Protein AF-A2DI05-F1 (afdb_monomer)

Mean predicted aligned error: 12.44 Å

Radius of gyration: 25.83 Å; Cα contacts (8 Å, |Δi|>4): 177; chains: 1; bounding box: 65×26×74 Å

Organism: Trichomonas vaginalis (strain ATCC PRA-98 / G3) (NCBI:txid412133)

Nearest PDB structures (foldseek):
  3vf6-assembly1_A  TM=3.623E-01  e=3.529E+00  Homo sapiens
  6rzz-assembly1_w  TM=3.360E-01  e=3.311E+00  Sacchar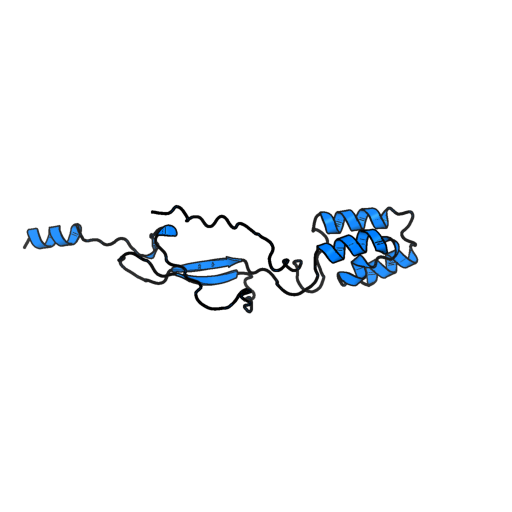omyces cerevisiae
  8dek-assembly1_A  TM=2.453E-01  e=2.260E+00  Akkermansia muciniphila
  6th6-assembly1_Ay  TM=3.629E-01  e=8.600E+00  Thermococcus kodakarensis KOD1

InterPro domains:
  IPR007829 TM2 domain [PF05154] (72-120)
  IPR050932 TM2 domain-containing protein 1-3-like [PTHR21016] (20-136)

Foldseek 3Di:
DVVVVVVVVVPQFAALAPDDPQQWDQPPPDDDPPDDDDDDPVQKDKGWTAGNDDGPDDRTDIDIDGDAAQDDAALVVLLVCLVPVVLQPVSCVRLPNVVVSVVSVVCSVVPCPSSVVSNCCSVVVVRHRPPDRDHHDDRPDPDPDPDPDDDDD

Structure (mmCIF, N/CA/C/O backbone):
data_AF-A2DI05-F1
#
_entry.id   AF-A2DI05-F1
#
loop_
_atom_site.group_PDB
_atom_site.id
_atom_site.type_symbol
_atom_site.label_atom_id
_atom_site.label_alt_id
_atom_site.label_comp_id
_atom_site.lab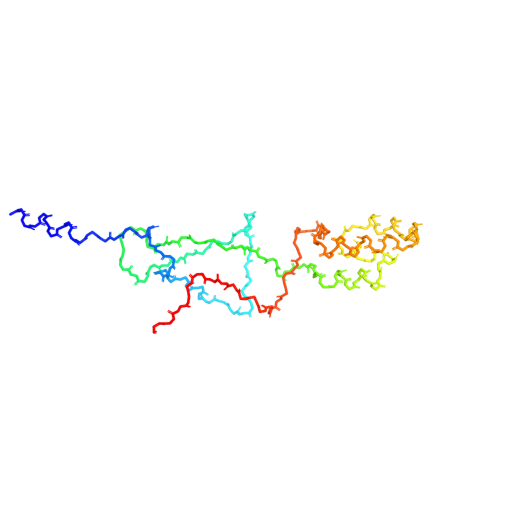el_asym_id
_atom_site.label_entity_id
_atom_site.label_seq_id
_atom_site.pdbx_PDB_ins_code
_atom_site.Cartn_x
_atom_site.Cartn_y
_atom_site.Cartn_z
_atom_site.occupancy
_atom_site.B_iso_or_equiv
_atom_site.auth_seq_id
_atom_site.auth_comp_id
_atom_site.auth_asym_id
_atom_site.auth_atom_id
_atom_site.pdbx_PDB_model_num
ATOM 1 N N . MET A 1 1 ? -45.357 9.167 45.315 1.00 56.62 1 MET A N 1
ATOM 2 C CA . MET A 1 1 ? -45.279 8.809 43.878 1.00 56.62 1 MET A CA 1
ATOM 3 C C . MET A 1 1 ? -44.427 9.767 43.043 1.00 56.62 1 MET A C 1
ATOM 5 O O . MET A 1 1 ? -43.747 9.277 42.164 1.00 56.62 1 MET A O 1
ATOM 9 N N . ILE A 1 2 ? -44.393 11.080 43.320 1.00 55.94 2 ILE A N 1
ATOM 10 C CA . ILE A 1 2 ? -43.662 12.074 42.495 1.00 55.94 2 ILE A CA 1
ATOM 11 C C . ILE A 1 2 ? -42.124 11.990 42.653 1.00 55.94 2 ILE A C 1
ATOM 13 O O . ILE A 1 2 ? -41.389 12.191 41.694 1.00 55.94 2 ILE A O 1
ATOM 17 N N . ILE A 1 3 ? -41.625 11.618 43.839 1.00 56.56 3 ILE A N 1
ATOM 18 C CA . ILE A 1 3 ? -40.177 11.526 44.123 1.00 56.56 3 ILE A CA 1
ATOM 19 C C . ILE A 1 3 ? -39.513 10.346 43.382 1.00 56.56 3 ILE A C 1
ATOM 21 O O . ILE A 1 3 ? -38.394 10.481 42.899 1.00 56.56 3 ILE A O 1
ATOM 25 N N . LEU A 1 4 ? -40.217 9.219 43.200 1.00 54.50 4 LEU A N 1
ATOM 26 C CA . LEU A 1 4 ? -39.708 8.083 42.412 1.00 54.50 4 LEU A CA 1
ATOM 27 C C . LEU A 1 4 ? -39.559 8.418 40.917 1.00 54.50 4 LEU A C 1
ATOM 29 O O . LEU A 1 4 ? -38.680 7.872 40.255 1.00 54.50 4 LEU A O 1
ATOM 33 N N . SER A 1 5 ? -40.389 9.321 40.388 1.00 53.09 5 SER A N 1
ATOM 34 C CA . SER A 1 5 ? -40.325 9.772 38.993 1.00 53.09 5 SER A CA 1
ATOM 35 C C . SER A 1 5 ? -39.097 10.642 38.712 1.00 53.09 5 SER A C 1
ATOM 37 O O . SER A 1 5 ? -38.560 10.596 37.612 1.00 53.09 5 SER A O 1
ATOM 39 N N . LEU A 1 6 ? -38.641 11.417 39.704 1.00 48.50 6 LEU A N 1
ATOM 40 C CA . LEU A 1 6 ? -37.476 12.303 39.582 1.00 48.50 6 LEU A CA 1
ATOM 41 C C . LEU A 1 6 ? -36.147 11.544 39.710 1.00 48.50 6 LEU A C 1
ATOM 43 O O . LEU A 1 6 ? -35.202 11.852 38.991 1.00 48.50 6 LEU A O 1
ATOM 47 N N . ILE A 1 7 ? -36.088 10.500 40.547 1.00 53.09 7 ILE A N 1
ATOM 48 C CA . ILE A 1 7 ? -34.904 9.623 40.653 1.00 53.09 7 ILE A CA 1
ATOM 49 C C . ILE A 1 7 ? -34.665 8.866 39.334 1.00 53.09 7 ILE A C 1
ATOM 51 O O . ILE A 1 7 ? -33.522 8.692 38.919 1.00 53.09 7 ILE A O 1
ATOM 55 N N . LYS A 1 8 ? -35.737 8.490 38.620 1.00 52.72 8 LYS A N 1
ATOM 56 C CA . LYS A 1 8 ? -35.641 7.899 37.274 1.00 52.72 8 LYS A CA 1
ATOM 57 C C . LYS A 1 8 ? -35.056 8.844 36.215 1.00 52.72 8 LYS A C 1
ATOM 59 O O . LYS A 1 8 ? -34.577 8.350 35.205 1.00 52.72 8 LYS A O 1
ATOM 64 N N . LEU A 1 9 ? -35.078 10.165 36.424 1.00 49.66 9 LEU A N 1
ATOM 65 C CA . LEU A 1 9 ? -34.538 11.131 35.458 1.00 49.66 9 LEU A CA 1
ATOM 66 C C . LEU A 1 9 ? -33.014 11.322 35.596 1.00 49.66 9 LEU A C 1
ATOM 68 O O . LEU A 1 9 ? -32.339 11.591 34.606 1.00 49.66 9 LEU A O 1
ATOM 72 N N . ALA A 1 10 ? -32.471 11.164 36.809 1.00 50.53 10 ALA A N 1
ATOM 73 C CA . ALA A 1 10 ? -31.050 11.379 37.105 1.00 50.53 10 ALA A CA 1
ATOM 74 C C . ALA A 1 10 ? -30.146 10.172 36.776 1.00 50.53 10 ALA A C 1
ATOM 76 O O . ALA A 1 10 ? -28.938 10.338 36.654 1.00 50.53 10 ALA A O 1
ATOM 77 N N . ASN A 1 11 ? -30.727 8.982 36.592 1.00 59.09 11 ASN A N 1
ATOM 78 C CA . ASN A 1 11 ? -30.025 7.745 36.221 1.00 59.09 11 ASN A CA 1
ATOM 79 C C . ASN A 1 11 ? -30.187 7.406 34.727 1.00 59.09 11 ASN A C 1
ATOM 81 O O . ASN A 1 11 ? -30.304 6.236 34.375 1.00 59.09 11 ASN A O 1
ATOM 85 N N . SER A 1 12 ? -30.257 8.404 33.842 1.00 68.62 12 SER A N 1
ATOM 86 C CA . SER A 1 12 ? -30.237 8.129 32.401 1.00 68.62 12 SER A CA 1
ATOM 87 C C . SER A 1 12 ? -28.797 7.859 31.975 1.00 68.62 12 SER A C 1
ATOM 89 O O . SER A 1 12 ? -27.988 8.778 31.841 1.00 68.62 12 SER A O 1
ATOM 91 N N . LEU A 1 13 ? -28.450 6.580 31.827 1.00 71.06 13 LEU A N 1
ATOM 92 C CA . LEU A 1 13 ? -27.156 6.204 31.275 1.00 71.06 13 LEU A CA 1
ATOM 93 C C . LEU A 1 13 ? -27.054 6.724 29.830 1.00 71.06 13 LEU A C 1
ATOM 95 O O . LEU A 1 13 ? -28.043 6.706 29.091 1.00 71.06 13 LEU A O 1
ATOM 99 N N . PRO A 1 14 ? -25.875 7.208 29.400 1.00 80.06 14 PRO A N 1
ATOM 100 C CA . PRO A 1 14 ? -25.688 7.634 28.022 1.00 80.06 14 PRO A CA 1
ATOM 101 C C . PRO A 1 14 ? -25.804 6.434 27.063 1.00 80.06 14 PRO A C 1
ATOM 103 O O . PRO A 1 14 ? -25.418 5.315 27.420 1.00 80.06 14 PRO A O 1
ATOM 106 N N . PRO A 1 15 ? -26.302 6.645 25.831 1.00 80.81 15 PRO A N 1
ATOM 107 C CA . PRO A 1 15 ? -26.409 5.572 24.853 1.00 80.81 15 PRO A CA 1
ATOM 108 C C . PRO A 1 15 ? -25.025 5.112 24.367 1.00 80.81 15 PRO A C 1
ATOM 110 O O . PRO A 1 15 ? -24.210 5.948 23.963 1.00 80.81 15 PRO A O 1
ATOM 113 N N . CYS A 1 16 ? -24.784 3.793 24.308 1.00 78.81 16 CYS A N 1
ATOM 114 C CA . CYS A 1 16 ? -23.495 3.202 23.885 1.00 78.81 16 CYS A CA 1
ATOM 115 C C . CYS A 1 16 ? -23.000 3.715 22.516 1.00 78.81 16 CYS A C 1
ATOM 117 O O . CYS A 1 16 ? -21.801 3.849 22.287 1.00 78.81 16 CYS A O 1
ATOM 119 N N . ALA A 1 17 ? -23.922 4.035 21.601 1.00 77.62 17 ALA A N 1
ATOM 120 C CA . ALA A 1 17 ? -23.609 4.507 20.250 1.00 77.62 17 ALA A CA 1
ATOM 121 C C . ALA A 1 17 ? -23.010 5.926 20.203 1.00 77.62 17 ALA A C 1
ATOM 123 O O . ALA A 1 17 ? -22.353 6.282 19.226 1.00 77.62 17 ALA A O 1
ATOM 124 N N . SER A 1 18 ? -23.236 6.738 21.242 1.00 78.06 18 SER A N 1
ATOM 125 C CA . SER A 1 18 ? -22.696 8.100 21.352 1.00 78.06 18 SER A CA 1
ATOM 126 C C . SER A 1 18 ? -21.407 8.154 22.179 1.00 78.06 18 SER A C 1
ATOM 128 O O . SER A 1 18 ? -20.886 9.243 22.441 1.00 78.06 18 SER A O 1
ATOM 130 N N . LEU A 1 19 ? -20.906 7.002 22.629 1.00 79.69 19 LEU A N 1
ATOM 131 C CA . LEU A 1 19 ? -19.721 6.937 23.462 1.00 79.69 19 LEU A CA 1
ATOM 132 C C . LEU A 1 19 ? -18.464 7.208 22.627 1.00 79.69 19 LEU A C 1
ATOM 134 O O . LEU A 1 19 ? -18.288 6.694 21.521 1.00 79.69 19 LEU A O 1
ATOM 138 N N . ASN A 1 20 ? -17.572 8.040 23.160 1.00 76.94 20 ASN A N 1
ATOM 139 C CA . ASN A 1 20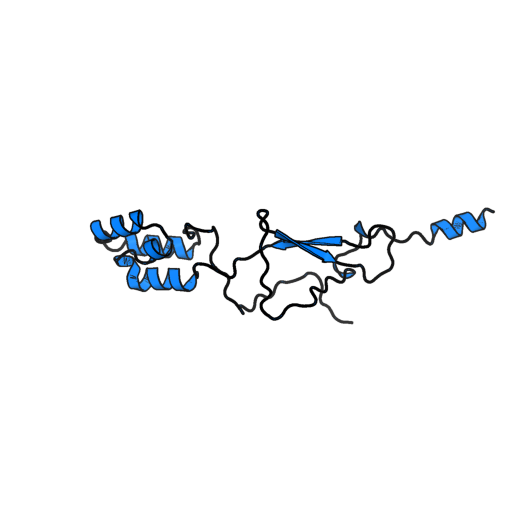 ? -16.331 8.369 22.477 1.00 76.94 20 ASN A CA 1
ATOM 140 C C . ASN A 1 20 ? -15.413 7.146 22.365 1.00 76.94 20 ASN A C 1
ATOM 142 O O . ASN A 1 20 ? -15.363 6.296 23.252 1.00 76.94 20 ASN A O 1
ATOM 146 N N . ARG A 1 21 ? -14.594 7.133 21.310 1.00 73.75 21 ARG A N 1
ATOM 147 C CA . ARG A 1 21 ? -13.692 6.020 20.975 1.00 73.75 21 ARG A CA 1
ATOM 148 C C . ARG A 1 21 ? -12.688 5.656 22.079 1.00 73.75 21 ARG A C 1
ATOM 150 O O . ARG A 1 21 ? -12.205 4.538 22.089 1.00 73.75 21 ARG A O 1
ATOM 157 N N . TRP A 1 22 ? -12.400 6.580 22.997 1.00 70.81 22 TRP A N 1
ATOM 158 C CA . TRP A 1 22 ? -11.474 6.388 24.117 1.00 70.81 22 TRP A CA 1
ATOM 159 C C . TRP A 1 22 ? -12.057 5.593 25.294 1.00 70.81 22 TRP A C 1
ATOM 161 O O . TRP A 1 22 ? -11.300 5.109 26.125 1.00 70.81 22 TRP A O 1
ATOM 171 N N . TYR A 1 23 ? -13.381 5.441 25.367 1.00 76.06 23 TYR A N 1
ATOM 172 C CA . TYR A 1 23 ? -14.046 4.576 26.349 1.00 76.06 23 TYR A CA 1
ATOM 173 C C . TYR A 1 23 ? -14.320 3.164 25.806 1.00 76.06 23 TYR A C 1
ATOM 175 O O . TYR A 1 23 ? -15.008 2.375 26.454 1.00 76.06 23 TYR A O 1
ATOM 183 N N . LEU A 1 24 ? -13.850 2.858 24.595 1.00 80.44 24 LEU A N 1
ATOM 184 C CA . LEU A 1 24 ? -14.029 1.562 23.956 1.00 80.44 24 LEU A CA 1
ATOM 185 C C . LEU A 1 24 ? -12.734 0.767 24.087 1.00 80.44 24 LEU A C 1
ATOM 187 O O . LEU A 1 24 ? -11.687 1.207 23.616 1.00 80.44 24 LEU A O 1
ATOM 191 N N . ASP A 1 25 ? -12.826 -0.420 24.675 1.00 80.56 25 ASP A N 1
ATOM 192 C CA . ASP A 1 25 ? -11.763 -1.406 24.600 1.00 80.56 25 ASP A CA 1
ATOM 193 C C . ASP A 1 25 ? -11.907 -2.178 23.287 1.00 80.56 25 ASP A C 1
ATOM 195 O O . ASP A 1 25 ? -12.866 -2.920 23.044 1.00 80.56 25 ASP A O 1
ATOM 199 N N . CYS A 1 26 ? -10.950 -1.930 22.404 1.00 74.44 26 CYS A N 1
ATOM 200 C CA . CYS A 1 26 ? -10.796 -2.603 21.130 1.00 74.44 26 CYS A CA 1
ATOM 201 C C . CYS A 1 26 ? -9.585 -3.537 21.195 1.00 74.44 26 CYS A C 1
ATOM 203 O O . CYS A 1 26 ? -8.705 -3.472 20.332 1.00 74.44 26 CYS A O 1
ATOM 205 N N . ASN A 1 27 ? -9.488 -4.364 22.238 1.00 65.06 27 ASN A N 1
ATOM 206 C CA . ASN A 1 27 ? -8.419 -5.340 22.338 1.00 65.06 27 ASN A CA 1
ATOM 207 C C . ASN A 1 27 ? -8.549 -6.362 21.204 1.00 65.06 27 ASN A C 1
ATOM 209 O O . ASN A 1 27 ? -9.328 -7.315 21.277 1.00 65.06 27 ASN A O 1
ATOM 213 N N . MET A 1 28 ? -7.749 -6.179 20.154 1.00 62.41 28 MET A N 1
ATOM 214 C CA . MET A 1 28 ? -7.545 -7.174 19.107 1.00 62.41 28 MET A CA 1
ATOM 215 C C . MET A 1 28 ? -6.621 -8.267 19.659 1.00 62.41 28 MET A C 1
ATOM 217 O O . MET A 1 28 ? -5.506 -8.486 19.188 1.00 62.41 28 MET A O 1
ATOM 221 N N . SER A 1 29 ? -7.062 -8.893 20.749 1.00 48.59 29 SER A N 1
ATOM 222 C CA . SER A 1 29 ? -6.296 -9.889 21.472 1.00 48.59 29 SER A CA 1
ATOM 223 C C . SER A 1 29 ? -6.285 -11.178 20.673 1.00 48.59 29 SER A C 1
ATOM 225 O O . SER A 1 29 ? -7.315 -11.786 20.389 1.00 48.59 29 SER A O 1
ATOM 227 N N . THR A 1 30 ? -5.064 -11.641 20.427 1.00 47.44 30 THR A N 1
ATOM 228 C CA . THR A 1 30 ? -4.720 -12.982 19.951 1.00 47.44 30 THR A CA 1
ATOM 229 C C . THR A 1 30 ? -4.663 -13.123 18.435 1.00 47.44 30 THR A C 1
ATOM 231 O O . THR A 1 30 ? -5.522 -13.737 17.815 1.00 47.44 30 THR A O 1
ATOM 234 N N . SER A 1 31 ? -3.560 -12.684 17.835 1.00 44.03 31 SER A N 1
ATOM 235 C CA . SER A 1 31 ? -2.748 -13.594 17.019 1.00 44.03 31 SER A CA 1
ATOM 236 C C . SER A 1 31 ? -1.410 -12.929 16.686 1.00 44.03 31 SER A C 1
ATOM 238 O O . SER A 1 31 ? -1.355 -11.741 16.387 1.00 44.03 31 SER A O 1
ATOM 240 N N . LYS A 1 32 ? -0.339 -13.712 16.851 1.00 44.03 32 LYS A N 1
ATOM 241 C CA . LYS A 1 32 ? 1.084 -13.353 16.764 1.00 44.03 32 LYS A CA 1
ATOM 242 C C . LYS A 1 32 ? 1.398 -12.342 15.664 1.00 44.03 32 LYS A C 1
ATOM 244 O O . LYS A 1 32 ? 0.880 -12.447 14.557 1.00 44.03 32 LYS A O 1
ATOM 249 N N . ASP A 1 33 ? 2.356 -11.466 15.946 1.00 49.81 33 ASP A N 1
ATOM 250 C CA . ASP A 1 33 ? 3.000 -10.648 14.925 1.00 49.81 33 ASP A CA 1
ATOM 251 C C . ASP A 1 33 ? 3.543 -11.529 13.778 1.00 49.81 33 ASP A C 1
ATOM 253 O O . ASP A 1 33 ? 4.312 -12.461 14.048 1.00 49.81 33 ASP A O 1
ATOM 257 N N . PRO A 1 34 ? 3.210 -11.253 12.500 1.00 54.31 34 PRO A N 1
ATOM 258 C CA . PRO A 1 34 ? 2.153 -10.366 12.002 1.00 54.31 34 PRO A CA 1
ATOM 259 C C . PRO A 1 34 ? 0.773 -11.053 11.891 1.00 54.31 34 PRO A C 1
ATOM 261 O O . PRO A 1 34 ? 0.648 -12.168 11.381 1.00 54.31 34 PRO A O 1
ATOM 264 N N . PHE A 1 35 ? -0.285 -10.325 12.263 1.00 63.34 35 PHE A N 1
ATOM 265 C CA . PHE A 1 35 ? -1.681 -10.733 12.073 1.00 63.34 35 PHE A CA 1
ATOM 266 C C . PHE A 1 35 ? -2.074 -10.679 10.587 1.00 63.34 35 PHE A C 1
ATOM 268 O O . PHE A 1 35 ? -2.153 -9.600 9.998 1.00 63.34 35 PHE A O 1
ATOM 275 N N . VAL A 1 36 ? -2.320 -11.838 9.966 1.00 65.81 36 VAL A N 1
ATOM 276 C CA . VAL A 1 36 ? -2.755 -11.948 8.563 1.00 65.81 36 VAL A CA 1
ATOM 277 C C . VAL A 1 36 ? -4.214 -12.394 8.517 1.00 65.81 36 VAL A C 1
ATOM 279 O O . VAL A 1 36 ? -4.554 -13.469 9.004 1.00 65.81 36 VAL A O 1
ATOM 282 N N . ILE A 1 37 ? -5.067 -11.577 7.902 1.00 73.31 37 ILE A N 1
ATOM 283 C CA . ILE A 1 37 ? -6.496 -11.849 7.700 1.00 73.31 37 ILE A CA 1
ATOM 284 C C . ILE A 1 37 ? -6.857 -11.802 6.219 1.00 73.31 37 ILE A C 1
ATOM 286 O O . ILE A 1 37 ? -6.243 -11.082 5.431 1.00 73.31 37 ILE A O 1
ATOM 290 N N . THR A 1 38 ? -7.886 -12.553 5.833 1.00 77.56 38 THR A N 1
ATOM 291 C CA . THR A 1 38 ? -8.453 -12.482 4.485 1.00 77.56 38 THR A CA 1
ATOM 292 C C . THR A 1 38 ? -9.307 -11.225 4.369 1.00 77.56 38 THR A C 1
ATOM 294 O O . THR A 1 38 ? -10.329 -11.093 5.040 1.00 77.56 38 THR A O 1
ATOM 297 N N . CYS A 1 39 ? -8.885 -10.283 3.527 1.00 77.88 39 CYS A N 1
ATOM 298 C CA . CYS A 1 39 ? -9.606 -9.028 3.372 1.00 77.88 39 CYS A CA 1
ATOM 299 C C . CYS A 1 39 ? -10.887 -9.211 2.543 1.00 77.88 39 CYS A C 1
ATOM 301 O O . CYS A 1 39 ? -10.833 -9.785 1.451 1.00 77.88 39 CYS A O 1
ATOM 303 N N . PRO A 1 40 ? -12.034 -8.702 3.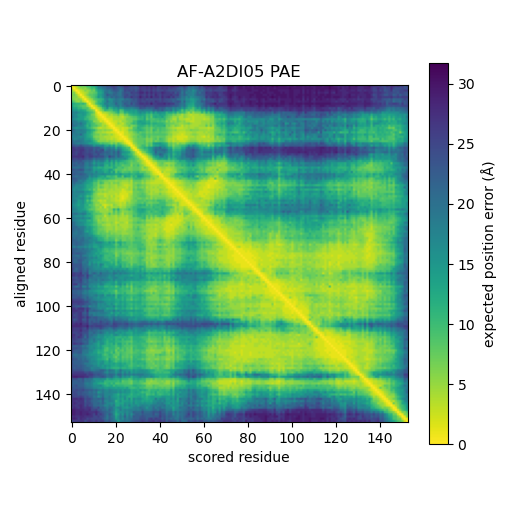024 1.00 78.81 40 PRO A N 1
ATOM 304 C CA . PRO A 1 40 ? -13.268 -8.689 2.252 1.00 78.81 40 PRO A CA 1
ATOM 305 C C . PRO A 1 40 ? -13.161 -7.712 1.070 1.00 78.81 40 PRO A C 1
ATOM 307 O O . PRO A 1 40 ? -12.377 -6.760 1.088 1.00 78.81 40 PRO A O 1
ATOM 310 N N . SER A 1 41 ? -13.994 -7.909 0.045 1.00 74.00 41 SER A N 1
ATOM 311 C CA . SER A 1 41 ? -13.988 -7.118 -1.201 1.00 74.00 41 SER A CA 1
ATOM 312 C C . SER A 1 41 ? -14.267 -5.618 -1.012 1.00 74.00 41 SER A C 1
ATOM 314 O O . SER A 1 41 ? -14.089 -4.843 -1.946 1.00 74.00 41 SER A O 1
ATOM 316 N N . SER A 1 42 ? -14.691 -5.199 0.184 1.00 69.94 42 SER A N 1
ATOM 317 C CA . SER A 1 42 ? -14.890 -3.800 0.574 1.00 69.94 42 SER A CA 1
ATOM 318 C C . SER A 1 42 ? -13.581 -3.035 0.818 1.00 69.94 42 SER A C 1
ATOM 320 O O . SER A 1 42 ? -13.605 -1.807 0.826 1.00 69.94 42 SER A O 1
ATOM 322 N N . GLY A 1 43 ? -12.453 -3.727 1.035 1.00 73.25 43 GLY A N 1
ATOM 323 C CA . GLY A 1 43 ? -11.157 -3.111 1.359 1.00 73.25 43 GLY A CA 1
ATOM 324 C C . GLY A 1 43 ? -10.995 -2.671 2.822 1.00 73.25 43 GLY A C 1
ATOM 325 O O . GLY A 1 43 ? -9.962 -2.100 3.177 1.00 73.25 43 GLY A O 1
ATOM 326 N N . TYR A 1 44 ? -11.978 -2.960 3.680 1.00 78.69 44 TYR A N 1
ATOM 327 C CA . TYR A 1 44 ? -11.947 -2.648 5.111 1.00 78.69 44 TYR A CA 1
ATOM 328 C C . TYR A 1 44 ? -12.241 -3.889 5.946 1.00 78.69 44 TYR A C 1
ATOM 330 O O . TYR A 1 44 ? -13.155 -4.647 5.626 1.00 78.69 44 TYR A O 1
ATOM 338 N N . TYR A 1 45 ? -11.506 -4.058 7.042 1.00 81.25 45 TYR A N 1
ATOM 339 C CA . TYR A 1 45 ? -11.808 -5.058 8.059 1.00 81.25 45 TYR A CA 1
ATOM 340 C C . TYR A 1 45 ? -12.625 -4.424 9.187 1.00 81.25 45 TYR A C 1
ATOM 342 O O . TYR A 1 45 ? -12.278 -3.348 9.687 1.00 81.25 45 TYR A O 1
ATOM 350 N N . GLU A 1 46 ? -13.726 -5.077 9.557 1.00 82.50 46 GLU A N 1
ATOM 351 C CA . GLU A 1 46 ? -14.577 -4.660 10.669 1.00 82.50 46 GLU A CA 1
ATOM 352 C C . GLU A 1 46 ? -14.168 -5.412 11.937 1.00 82.50 46 GLU A C 1
ATOM 354 O O . GLU A 1 46 ? -14.114 -6.640 11.939 1.00 82.50 46 GLU A O 1
ATOM 359 N N . TYR A 1 47 ? -13.900 -4.681 13.017 1.00 82.25 47 TYR A N 1
ATOM 360 C CA . TYR A 1 47 ? -13.631 -5.245 14.339 1.00 82.25 47 TYR A CA 1
ATOM 361 C C . TYR A 1 47 ? -14.631 -4.686 15.353 1.00 82.25 47 TYR A C 1
ATOM 363 O O . TYR A 1 47 ? -15.085 -3.545 15.237 1.00 82.25 47 TYR A O 1
ATOM 371 N N . SER A 1 48 ? -15.022 -5.509 16.321 1.00 83.25 48 SER A N 1
ATOM 372 C CA . SER A 1 48 ? -15.959 -5.141 17.384 1.00 83.25 48 SER A CA 1
ATOM 373 C C . SER A 1 48 ? -15.209 -4.650 18.616 1.00 83.25 48 SER A C 1
ATOM 375 O O . SER A 1 48 ? -14.265 -5.306 19.051 1.00 83.25 48 SER A O 1
ATOM 377 N N . CYS A 1 49 ? -15.667 -3.547 19.197 1.00 83.25 49 CYS A N 1
ATOM 378 C CA . CYS A 1 49 ? -15.166 -3.025 20.464 1.00 83.25 49 CYS A CA 1
ATOM 379 C C . CYS A 1 49 ? -16.263 -3.024 21.524 1.00 83.25 49 CYS A C 1
ATOM 381 O O . CYS A 1 49 ? -17.440 -2.834 21.199 1.00 83.25 49 CYS A O 1
ATOM 383 N N . THR A 1 50 ? -15.861 -3.178 22.780 1.00 84.38 50 THR A N 1
ATOM 384 C CA . THR A 1 50 ? -16.752 -3.180 23.947 1.00 84.38 50 THR A CA 1
ATOM 385 C C . THR A 1 50 ? -16.500 -1.948 24.816 1.00 84.38 50 THR A C 1
ATOM 387 O O . THR A 1 50 ? -15.343 -1.563 24.977 1.00 84.38 50 THR A O 1
ATOM 390 N N . PRO A 1 51 ? -17.531 -1.298 25.382 1.00 84.25 51 PRO A N 1
ATOM 391 C CA . PRO A 1 51 ? -17.337 -0.163 26.273 1.00 84.25 51 PRO A CA 1
ATOM 392 C C . PRO A 1 51 ? -16.740 -0.611 27.613 1.00 84.25 51 PRO A C 1
ATOM 394 O O . PRO A 1 51 ? -17.111 -1.649 28.155 1.00 84.25 51 PRO A O 1
ATOM 397 N N . VAL A 1 52 ? -15.827 0.196 28.156 1.00 84.12 52 VAL A N 1
ATOM 398 C CA . VAL A 1 52 ? -15.238 0.013 29.500 1.00 84.12 52 VAL A CA 1
ATOM 399 C C . VAL A 1 52 ? -16.168 0.545 30.602 1.00 84.12 52 VAL A C 1
ATOM 401 O O . VAL A 1 52 ? -16.002 0.235 31.778 1.00 84.12 52 VAL A O 1
ATOM 404 N N . VAL A 1 53 ? -17.158 1.354 30.223 1.00 83.44 53 VAL A N 1
ATOM 405 C CA . VAL A 1 53 ? -18.128 1.994 31.119 1.00 83.44 53 VAL A CA 1
ATOM 406 C C . VAL A 1 53 ? -19.539 1.462 30.863 1.00 83.44 53 VAL A C 1
ATOM 408 O O . VAL A 1 53 ? -19.877 1.113 29.734 1.00 83.44 53 VAL A O 1
ATOM 411 N N . GLU A 1 54 ? -20.373 1.431 31.904 1.00 85.00 54 GLU A N 1
ATOM 412 C CA . GLU A 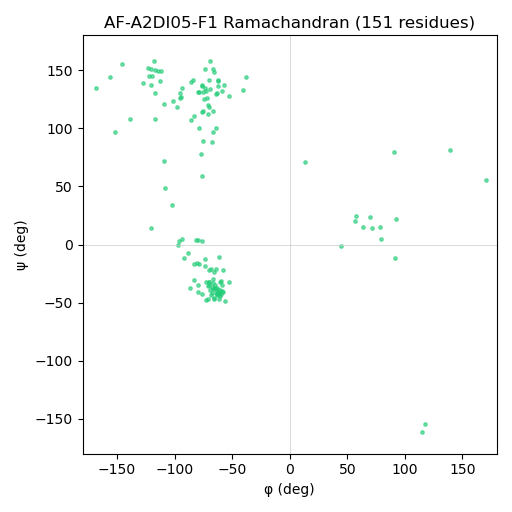1 54 ? -21.784 1.045 31.787 1.00 85.00 54 GLU A CA 1
ATOM 413 C C . GLU A 1 54 ? -22.525 2.060 30.904 1.00 85.00 54 GLU A C 1
ATOM 415 O O . GLU A 1 54 ? -22.413 3.273 31.104 1.00 85.00 54 GLU A O 1
ATOM 420 N N . CYS A 1 55 ? -23.260 1.577 29.907 1.00 82.81 55 CYS A N 1
ATOM 421 C CA . CYS A 1 55 ? -23.990 2.394 28.942 1.00 82.81 55 CYS A CA 1
ATOM 422 C C . CYS A 1 55 ? -25.289 1.680 28.549 1.00 82.81 55 CYS A C 1
ATOM 424 O O . CYS A 1 55 ? -25.378 0.455 28.618 1.00 82.81 55 CYS A O 1
ATOM 426 N N . GLU A 1 56 ? -26.295 2.438 28.113 1.00 85.38 56 GLU A N 1
ATOM 427 C CA . GLU A 1 56 ? -27.590 1.870 27.731 1.00 85.38 56 GLU A CA 1
ATOM 428 C C . GLU A 1 56 ? -27.650 1.617 26.216 1.00 85.38 56 GLU A C 1
ATOM 430 O O . GLU A 1 56 ? -27.380 2.505 25.403 1.00 85.38 56 GLU A O 1
ATOM 435 N N . GLY A 1 57 ? -27.982 0.388 25.813 1.00 82.12 57 GLY A N 1
ATOM 436 C CA . GLY A 1 57 ? -28.087 -0.012 24.405 1.00 82.12 57 GLY A CA 1
ATOM 437 C C . GLY A 1 57 ? -27.102 -1.110 23.992 1.00 82.12 57 GLY A C 1
ATOM 438 O O . GLY A 1 57 ? -26.685 -1.931 24.803 1.00 82.12 57 GLY A O 1
ATOM 439 N N . GLU A 1 58 ? -26.767 -1.166 22.700 1.00 79.75 58 GLU A N 1
ATOM 440 C CA . GLU A 1 58 ? -25.889 -2.205 22.144 1.00 79.75 58 GLU A CA 1
ATOM 441 C C . GLU A 1 58 ? -24.441 -2.021 22.630 1.00 79.75 58 GLU A C 1
ATOM 443 O O . GLU A 1 58 ? -23.806 -1.004 22.355 1.00 79.75 58 GLU A O 1
ATOM 448 N N . THR A 1 59 ? -23.905 -3.012 23.345 1.00 79.75 59 THR A N 1
ATOM 449 C CA . THR A 1 59 ? -22.552 -2.989 23.935 1.00 79.75 59 THR A CA 1
ATOM 450 C C . THR A 1 59 ? -21.437 -3.302 22.932 1.00 79.75 59 THR A C 1
ATOM 452 O O . THR A 1 59 ? -20.270 -3.367 23.305 1.00 79.75 59 THR A O 1
ATOM 455 N N . THR A 1 60 ? -21.760 -3.482 21.651 1.00 78.94 60 THR A N 1
ATOM 456 C CA . THR A 1 60 ? -20.791 -3.789 20.595 1.00 78.94 60 THR A CA 1
ATOM 457 C C . THR A 1 60 ? -20.742 -2.681 19.556 1.00 78.94 60 THR A C 1
ATOM 459 O O . THR A 1 60 ? -21.636 -2.544 18.724 1.00 78.94 60 THR A O 1
ATOM 462 N N . VAL A 1 61 ? -19.655 -1.908 19.555 1.00 81.69 61 VAL A N 1
ATOM 463 C CA . VAL A 1 61 ? -19.426 -0.850 18.565 1.00 81.69 61 VAL A CA 1
ATOM 464 C C . VAL A 1 61 ? -18.505 -1.379 17.472 1.00 81.69 61 VAL A C 1
ATOM 466 O O . VAL A 1 61 ? -17.354 -1.731 17.731 1.00 81.69 61 VAL A O 1
ATOM 469 N N . LYS A 1 62 ? -18.993 -1.423 16.229 1.00 83.12 62 LYS A N 1
ATOM 470 C CA . LYS A 1 62 ? -18.185 -1.834 15.073 1.00 83.12 62 LYS A CA 1
ATOM 471 C C . LYS A 1 62 ? -17.291 -0.697 14.600 1.00 83.12 62 LYS A C 1
ATOM 473 O O . LYS A 1 62 ? -17.742 0.424 14.373 1.00 83.12 62 LYS A O 1
ATOM 478 N N . GLN A 1 63 ? -16.023 -1.010 14.400 1.00 81.12 63 GLN A N 1
ATOM 479 C CA . GLN A 1 63 ? -15.008 -0.099 13.900 1.00 81.12 63 GLN A CA 1
ATOM 480 C C . GLN A 1 63 ? -14.408 -0.652 12.608 1.00 81.12 63 GLN A C 1
ATOM 482 O O . GLN A 1 63 ? -14.384 -1.860 12.388 1.00 81.12 63 GLN A O 1
ATOM 487 N N . LYS A 1 64 ? -13.939 0.242 11.733 1.00 80.19 64 LYS A N 1
ATOM 488 C CA . LYS A 1 64 ? -13.391 -0.109 10.415 1.00 80.19 64 LYS A CA 1
ATOM 489 C C . LYS A 1 64 ? -11.924 0.279 10.340 1.00 80.19 64 LYS A C 1
ATOM 491 O O . LYS A 1 64 ? -11.577 1.424 10.635 1.00 80.19 64 LYS A O 1
ATOM 496 N N . VAL A 1 65 ? -11.081 -0.650 9.905 1.00 80.69 65 VAL A N 1
ATOM 497 C CA . VAL A 1 65 ? -9.674 -0.399 9.559 1.00 80.69 65 VAL A CA 1
ATOM 498 C C . VAL A 1 65 ? -9.430 -0.741 8.098 1.00 80.69 65 VAL A C 1
ATOM 500 O O . VAL A 1 65 ? -10.052 -1.646 7.545 1.00 80.69 65 VAL A O 1
ATOM 503 N N . LEU A 1 66 ? -8.552 0.022 7.451 1.00 78.12 66 LEU A N 1
ATOM 504 C CA . LEU A 1 66 ? -8.180 -0.213 6.061 1.00 78.12 66 LEU A CA 1
ATOM 505 C C . LEU A 1 66 ? -7.295 -1.461 5.970 1.00 78.12 66 LEU A C 1
ATOM 507 O O . LEU A 1 66 ? -6.309 -1.577 6.697 1.00 78.12 66 LEU A O 1
ATOM 511 N N . CYS A 1 67 ? -7.621 -2.355 5.044 1.00 78.44 67 CYS A N 1
ATOM 512 C CA . CYS A 1 67 ? -6.783 -3.500 4.718 1.00 78.44 67 CYS A CA 1
ATOM 513 C C . CYS A 1 67 ? -5.571 -3.087 3.870 1.00 78.44 67 CYS A C 1
ATOM 515 O O . CYS A 1 67 ? -5.716 -2.372 2.877 1.00 78.44 67 CYS A O 1
ATOM 517 N N . TYR A 1 68 ? -4.390 -3.609 4.200 1.00 77.12 68 TYR A N 1
ATOM 518 C CA . TYR A 1 68 ? -3.174 -3.474 3.394 1.00 77.12 68 TYR A CA 1
ATOM 519 C C . TYR A 1 68 ? -2.638 -4.856 2.985 1.00 77.12 68 TYR A C 1
ATOM 521 O O . TYR A 1 68 ? -2.614 -5.770 3.810 1.00 77.12 68 TYR A O 1
ATOM 529 N N . PRO A 1 69 ? -2.202 -5.039 1.723 1.00 76.94 69 PRO A N 1
ATOM 530 C CA . PRO A 1 69 ? -1.680 -6.318 1.257 1.00 76.94 69 PRO A CA 1
ATOM 531 C C . PRO A 1 69 ? -0.300 -6.601 1.865 1.00 76.94 69 PRO A C 1
ATOM 533 O O . PRO A 1 69 ? 0.639 -5.811 1.731 1.00 76.94 69 PRO A O 1
ATOM 536 N N . THR A 1 70 ? -0.165 -7.761 2.502 1.00 75.12 70 THR A N 1
ATOM 537 C CA . THR A 1 70 ? 1.109 -8.289 3.022 1.00 75.12 70 THR A CA 1
ATOM 538 C C . THR A 1 70 ? 1.831 -9.180 2.013 1.00 75.12 70 THR A C 1
ATOM 540 O O . THR A 1 70 ? 3.018 -9.469 2.176 1.00 75.12 70 THR A O 1
ATOM 543 N N . ASP A 1 71 ? 1.141 -9.560 0.936 1.00 77.38 71 ASP A N 1
ATOM 544 C CA . ASP A 1 71 ? 1.687 -10.310 -0.186 1.00 77.38 71 ASP A CA 1
ATOM 545 C C . ASP A 1 71 ? 1.601 -9.515 -1.500 1.00 77.38 71 ASP A C 1
ATOM 547 O O . ASP A 1 71 ? 0.827 -8.567 -1.629 1.00 77.38 71 ASP A O 1
ATOM 551 N N . GLY A 1 72 ? 2.440 -9.868 -2.473 1.00 81.06 72 GLY A N 1
ATOM 552 C CA . GLY A 1 72 ? 2.535 -9.187 -3.764 1.00 81.06 72 GLY A CA 1
ATOM 553 C C . GLY A 1 72 ? 3.875 -8.495 -4.016 1.00 81.06 72 GLY A C 1
ATOM 554 O O . GLY A 1 72 ? 4.900 -8.818 -3.406 1.00 81.06 72 GLY A O 1
ATOM 555 N N . LYS A 1 73 ? 3.874 -7.565 -4.974 1.00 84.69 73 LYS A N 1
ATOM 556 C CA . LYS A 1 73 ? 5.076 -6.900 -5.497 1.00 84.69 73 LYS A CA 1
ATOM 557 C C . LYS A 1 73 ? 5.550 -5.809 -4.544 1.00 84.69 73 LYS A C 1
ATOM 559 O O . LYS A 1 73 ? 4.749 -4.967 -4.128 1.00 84.69 73 LYS A O 1
ATOM 564 N N . SER A 1 74 ? 6.843 -5.806 -4.219 1.00 84.31 74 SER A N 1
ATOM 565 C CA . SER A 1 74 ? 7.385 -4.790 -3.323 1.00 84.31 74 SER A CA 1
ATOM 566 C C . SER A 1 74 ? 7.734 -3.511 -4.094 1.00 84.31 74 SER A C 1
ATOM 568 O O . SER A 1 74 ? 8.214 -3.558 -5.234 1.00 84.31 74 SER A O 1
ATOM 570 N N . PRO A 1 75 ? 7.479 -2.346 -3.487 1.00 85.12 75 PRO A N 1
ATOM 571 C CA . PRO A 1 75 ? 7.725 -1.071 -4.138 1.00 85.12 75 PRO A CA 1
ATOM 572 C C . PRO A 1 75 ? 9.215 -0.764 -4.290 1.00 85.12 75 PRO A C 1
ATOM 574 O O . PRO A 1 75 ? 9.617 -0.155 -5.277 1.00 85.12 75 PRO A O 1
ATOM 577 N N . ALA A 1 76 ? 10.020 -1.172 -3.307 1.00 87.00 76 ALA A N 1
ATOM 578 C CA . ALA A 1 76 ? 11.459 -0.960 -3.311 1.00 87.00 76 ALA A CA 1
ATOM 579 C C . ALA A 1 76 ? 12.126 -1.755 -4.439 1.00 87.00 76 ALA A C 1
ATOM 581 O O . ALA A 1 76 ? 12.878 -1.181 -5.219 1.00 87.00 76 ALA A O 1
ATOM 582 N N . ILE A 1 77 ? 11.769 -3.038 -4.604 1.00 87.69 77 ILE A N 1
ATOM 583 C CA . ILE A 1 77 ? 12.319 -3.875 -5.681 1.00 87.69 77 ILE A CA 1
ATOM 584 C C . ILE A 1 77 ? 11.935 -3.309 -7.048 1.00 87.69 77 ILE A C 1
ATOM 586 O O . ILE A 1 77 ? 12.789 -3.244 -7.925 1.00 87.69 77 ILE A O 1
ATOM 590 N N . ALA A 1 78 ? 10.690 -2.853 -7.229 1.00 88.50 78 ALA A N 1
ATOM 591 C CA . ALA A 1 78 ? 10.258 -2.234 -8.483 1.00 88.50 78 ALA A CA 1
ATOM 592 C C . ALA A 1 78 ? 11.089 -0.985 -8.837 1.00 88.50 78 ALA A C 1
ATOM 594 O O . ALA A 1 78 ? 11.506 -0.832 -9.984 1.00 88.50 78 ALA A O 1
ATOM 595 N N . LEU A 1 79 ? 11.376 -0.125 -7.853 1.00 88.00 79 LEU A N 1
ATOM 596 C CA . LEU A 1 79 ? 12.222 1.059 -8.039 1.00 88.00 79 LEU A CA 1
ATOM 597 C C . LEU A 1 79 ? 13.671 0.683 -8.359 1.00 88.00 79 LEU A C 1
ATOM 599 O O . LEU A 1 79 ? 14.240 1.209 -9.313 1.00 88.00 79 LEU A O 1
ATOM 603 N N . THR A 1 80 ? 14.260 -0.251 -7.609 1.00 88.31 80 THR A N 1
ATOM 604 C CA . THR A 1 80 ? 15.634 -0.710 -7.854 1.00 88.31 80 THR A CA 1
ATOM 605 C C . THR A 1 80 ? 15.771 -1.350 -9.236 1.00 88.31 80 THR A C 1
ATOM 607 O O . THR A 1 80 ? 16.726 -1.048 -9.951 1.00 88.31 80 THR A O 1
ATOM 610 N N . LEU A 1 81 ? 14.802 -2.171 -9.661 1.00 86.19 81 LEU A N 1
ATOM 611 C CA . LEU A 1 81 ? 14.784 -2.745 -11.011 1.00 86.19 81 LEU A CA 1
ATOM 612 C C . LEU A 1 81 ? 14.686 -1.667 -12.092 1.00 86.19 81 LEU A C 1
ATOM 614 O O . LEU A 1 81 ? 15.348 -1.788 -13.118 1.00 86.19 81 LEU A O 1
ATOM 618 N N . SER A 1 82 ? 13.894 -0.618 -11.866 1.00 86.38 82 SER A N 1
ATOM 619 C CA . SER A 1 82 ? 13.759 0.487 -12.819 1.00 86.38 82 SER A CA 1
ATOM 620 C C . SER A 1 82 ? 15.063 1.284 -12.951 1.00 86.38 82 SER A C 1
ATOM 622 O O . SER A 1 82 ? 15.474 1.635 -14.053 1.00 86.38 82 SER A O 1
ATOM 624 N N . VAL A 1 83 ? 15.796 1.495 -11.853 1.00 85.06 83 VAL A N 1
ATOM 625 C CA . VAL A 1 83 ? 17.086 2.206 -11.893 1.00 85.06 83 VAL A CA 1
ATOM 626 C C . VAL A 1 83 ? 18.179 1.376 -12.571 1.00 85.06 83 VAL A C 1
ATOM 628 O O . VAL A 1 83 ? 18.875 1.902 -13.434 1.00 85.06 83 VAL A O 1
ATOM 631 N N . VAL A 1 84 ? 18.329 0.095 -12.215 1.00 84.50 84 VAL A N 1
ATOM 632 C CA . VAL A 1 84 ? 19.460 -0.733 -12.687 1.00 84.50 84 VAL A CA 1
ATOM 633 C C . VAL A 1 84 ? 19.171 -1.397 -14.042 1.00 84.50 84 VAL A C 1
ATOM 635 O O . VAL A 1 84 ? 20.067 -1.507 -14.874 1.00 84.50 84 VAL A O 1
ATOM 638 N N . LEU A 1 85 ? 17.930 -1.836 -14.285 1.00 82.19 85 LEU A N 1
ATOM 639 C CA . LEU A 1 85 ? 17.518 -2.576 -15.490 1.00 82.19 85 LEU A CA 1
ATOM 640 C C . LEU A 1 85 ? 16.405 -1.869 -16.295 1.00 82.19 85 LEU A C 1
ATOM 642 O O . LEU A 1 85 ? 15.811 -2.475 -17.190 1.00 82.19 85 LEU A O 1
ATOM 646 N N . GLY A 1 86 ? 16.114 -0.591 -16.039 1.00 75.62 86 GLY A N 1
ATOM 647 C CA . GLY A 1 86 ? 15.042 0.117 -16.753 1.00 75.62 86 GLY A CA 1
ATOM 648 C C . GLY A 1 86 ? 15.322 0.372 -18.239 1.00 75.62 86 GLY A C 1
ATOM 649 O O . GLY A 1 86 ? 14.380 0.485 -19.016 1.00 75.62 86 GLY A O 1
ATOM 650 N N . PHE A 1 87 ? 16.587 0.356 -18.680 1.00 74.56 87 PHE A N 1
ATOM 651 C CA . PHE A 1 87 ? 16.940 0.341 -20.113 1.00 74.56 87 PHE A CA 1
ATOM 652 C C . PHE A 1 87 ? 16.357 -0.886 -20.844 1.00 74.56 87 PHE A C 1
ATOM 654 O O . PHE A 1 87 ? 15.931 -0.775 -21.991 1.00 74.56 87 PHE A O 1
ATOM 661 N N . LEU A 1 88 ? 16.281 -2.036 -20.163 1.00 79.94 88 LEU A N 1
ATOM 662 C CA . LEU A 1 88 ? 15.685 -3.271 -20.685 1.00 79.94 88 LEU A CA 1
ATOM 663 C C . LEU A 1 88 ? 14.169 -3.365 -20.420 1.00 79.94 88 LEU A C 1
ATOM 665 O O . LEU A 1 88 ? 13.527 -4.303 -20.887 1.00 79.94 88 LEU A O 1
ATOM 669 N N . GLY A 1 89 ? 13.588 -2.434 -19.652 1.00 80.69 89 GLY A N 1
ATOM 670 C CA . GLY A 1 89 ? 12.174 -2.460 -19.253 1.00 80.69 89 GLY A CA 1
ATOM 671 C C . GLY A 1 89 ? 11.814 -3.567 -18.251 1.00 80.69 89 GLY A C 1
ATOM 672 O O . GLY A 1 89 ? 10.658 -3.999 -18.196 1.00 80.69 89 GLY A O 1
ATOM 673 N N . ALA A 1 90 ? 12.787 -4.063 -17.472 1.00 83.75 90 ALA A N 1
ATOM 674 C CA . ALA A 1 90 ? 12.598 -5.162 -16.514 1.00 83.75 90 ALA A CA 1
ATOM 675 C C . ALA A 1 90 ? 11.555 -4.853 -15.424 1.00 83.75 90 ALA A C 1
ATOM 677 O O . ALA A 1 90 ? 10.833 -5.740 -14.963 1.00 83.75 90 ALA A O 1
ATOM 678 N N . ASP A 1 91 ? 11.437 -3.588 -15.038 1.00 84.81 91 ASP A N 1
ATOM 679 C CA . ASP A 1 91 ? 10.424 -3.083 -14.119 1.00 84.81 91 ASP A CA 1
ATOM 680 C C . ASP A 1 91 ? 8.999 -3.268 -14.668 1.00 84.81 91 ASP A C 1
ATOM 682 O O . ASP A 1 91 ? 8.119 -3.738 -13.944 1.00 84.8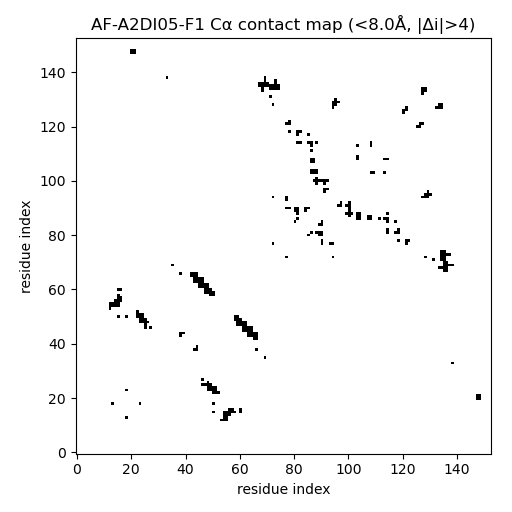1 91 ASP A O 1
ATOM 686 N N . ARG A 1 92 ? 8.756 -3.024 -15.962 1.00 86.38 92 ARG A N 1
ATOM 687 C CA . ARG A 1 92 ? 7.437 -3.267 -16.582 1.00 86.38 92 ARG A CA 1
ATOM 688 C C . ARG A 1 92 ? 7.082 -4.746 -16.666 1.00 86.38 92 ARG A C 1
ATOM 690 O O . ARG A 1 92 ? 5.928 -5.095 -16.405 1.00 86.38 92 ARG A O 1
ATOM 697 N N . PHE A 1 93 ? 8.057 -5.616 -16.924 1.00 85.12 93 PHE A N 1
ATOM 698 C CA . PHE A 1 93 ? 7.858 -7.064 -16.813 1.00 85.12 93 PHE A CA 1
ATOM 699 C C . PHE A 1 93 ? 7.521 -7.479 -15.374 1.00 85.12 93 PHE A C 1
ATOM 701 O O . PHE A 1 93 ? 6.600 -8.269 -15.163 1.00 85.12 93 PHE A O 1
ATOM 708 N N . TYR A 1 94 ? 8.193 -6.895 -14.376 1.00 84.81 94 TYR A N 1
ATOM 709 C CA . TYR A 1 94 ? 7.945 -7.185 -12.960 1.00 84.81 94 TYR A CA 1
ATOM 710 C C . TYR A 1 94 ? 6.546 -6.754 -12.490 1.00 84.81 94 TYR A C 1
ATOM 712 O O . TYR A 1 94 ? 5.909 -7.481 -11.719 1.00 84.81 94 TYR A O 1
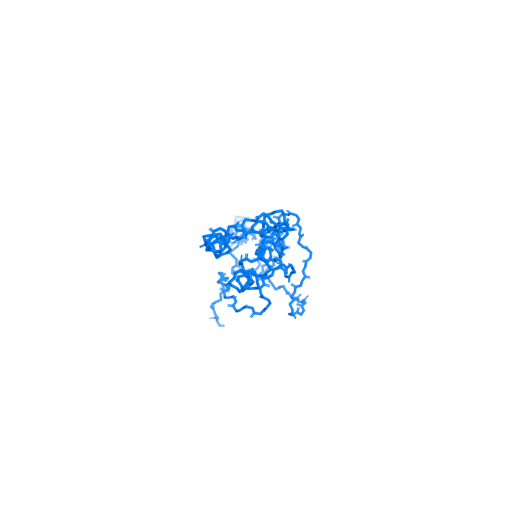ATOM 720 N N . LEU A 1 95 ? 6.052 -5.607 -12.974 1.00 85.12 95 LEU A N 1
ATOM 721 C CA . LEU A 1 95 ? 4.698 -5.112 -12.694 1.00 85.12 95 LEU A CA 1
ATOM 722 C C . LEU A 1 95 ? 3.589 -5.877 -13.445 1.00 85.12 95 LEU A C 1
ATOM 724 O O . LEU A 1 95 ? 2.418 -5.714 -13.095 1.00 85.12 95 LEU A O 1
ATOM 728 N N . GLY A 1 96 ? 3.933 -6.712 -14.432 1.00 86.31 96 GLY A N 1
ATOM 729 C CA . GLY A 1 96 ? 2.975 -7.490 -15.225 1.00 86.31 96 GLY A CA 1
ATOM 730 C C . GLY A 1 96 ? 2.501 -6.812 -16.516 1.00 86.31 96 GLY A C 1
ATOM 731 O O . GLY A 1 96 ? 1.454 -7.185 -17.037 1.00 86.31 96 GLY A O 1
ATOM 732 N N . TYR A 1 97 ? 3.260 -5.848 -17.049 1.00 85.00 97 TYR A N 1
ATOM 733 C CA . TYR A 1 97 ? 3.009 -5.201 -18.346 1.00 85.00 97 TYR A CA 1
ATOM 734 C C . TYR A 1 97 ? 4.058 -5.629 -19.392 1.00 85.00 97 TYR A C 1
ATOM 736 O O . TYR A 1 97 ? 4.924 -4.829 -19.765 1.00 85.00 97 TYR A O 1
ATOM 744 N N . PRO A 1 98 ? 4.009 -6.883 -19.887 1.00 84.06 98 PRO A N 1
ATOM 745 C CA . PRO A 1 98 ? 5.045 -7.420 -20.768 1.00 84.06 98 PRO A CA 1
ATOM 746 C C . PRO A 1 98 ? 5.081 -6.725 -22.132 1.00 84.06 98 PRO A C 1
ATOM 748 O O . PRO A 1 98 ? 6.152 -6.530 -22.693 1.00 84.06 98 PRO A O 1
ATOM 751 N N . THR A 1 99 ? 3.934 -6.289 -22.654 1.00 85.44 99 THR A N 1
ATOM 752 C CA . THR A 1 99 ? 3.839 -5.615 -23.959 1.00 85.44 99 THR A CA 1
ATOM 753 C C . THR A 1 99 ? 4.599 -4.290 -23.984 1.00 85.44 99 THR A C 1
ATOM 755 O O . THR A 1 99 ? 5.331 -4.018 -24.932 1.00 85.44 99 THR A O 1
ATOM 758 N N . ILE A 1 100 ? 4.491 -3.494 -22.917 1.00 83.94 100 ILE A N 1
ATOM 759 C CA . ILE A 1 100 ? 5.199 -2.213 -22.777 1.00 83.94 100 ILE A CA 1
ATOM 760 C C . ILE A 1 100 ? 6.706 -2.450 -22.597 1.00 83.94 100 ILE A C 1
ATOM 762 O O . ILE A 1 100 ? 7.509 -1.722 -23.178 1.00 83.94 100 ILE A O 1
ATOM 766 N N . GLY A 1 101 ? 7.094 -3.483 -21.839 1.00 83.81 101 GLY A N 1
ATOM 767 C CA . GLY A 1 101 ? 8.499 -3.877 -21.679 1.00 83.81 101 GLY A CA 1
ATOM 768 C C . GLY A 1 101 ? 9.143 -4.291 -23.006 1.00 83.81 101 GLY A C 1
ATOM 769 O O . GLY A 1 101 ? 10.203 -3.785 -23.369 1.00 83.81 101 GLY A O 1
ATOM 770 N N . ILE A 1 102 ? 8.459 -5.133 -23.788 1.00 84.25 102 ILE A N 1
ATOM 771 C CA . ILE A 1 102 ? 8.921 -5.566 -25.116 1.00 84.25 102 ILE A CA 1
ATOM 772 C C . ILE A 1 102 ? 9.021 -4.373 -26.073 1.00 84.25 102 ILE A C 1
ATOM 774 O O . ILE A 1 102 ? 10.022 -4.232 -26.775 1.00 84.25 102 ILE A O 1
ATOM 778 N N . PHE A 1 103 ? 8.028 -3.479 -26.066 1.00 84.50 103 PHE A N 1
ATOM 779 C CA . PHE A 1 103 ? 8.058 -2.272 -26.891 1.00 84.50 103 PHE A CA 1
ATOM 780 C C . PHE A 1 103 ? 9.291 -1.410 -26.588 1.00 84.50 103 PHE A C 1
ATOM 782 O O . PHE A 1 103 ? 9.948 -0.944 -27.518 1.00 84.50 103 PHE A O 1
ATOM 789 N N . LYS A 1 104 ? 9.672 -1.260 -25.311 1.00 80.31 104 LYS A N 1
ATOM 790 C CA . LYS A 1 104 ? 10.895 -0.543 -24.903 1.00 80.31 104 LYS A CA 1
ATOM 791 C C . LYS A 1 104 ? 12.184 -1.210 -25.371 1.00 80.31 104 LYS A C 1
ATOM 793 O O . LYS A 1 104 ? 13.108 -0.512 -25.780 1.00 80.31 104 LYS A O 1
ATOM 798 N N . MET A 1 105 ? 12.226 -2.539 -25.365 1.00 81.44 105 MET A N 1
ATOM 799 C CA . MET A 1 105 ? 13.385 -3.297 -25.831 1.00 81.44 105 MET A CA 1
ATOM 800 C C . MET A 1 105 ? 13.581 -3.158 -27.350 1.00 81.44 105 MET A C 1
ATOM 802 O O . MET A 1 105 ? 14.694 -2.907 -27.803 1.00 81.44 105 MET A O 1
ATOM 806 N N . PHE A 1 106 ? 12.500 -3.235 -28.136 1.00 79.62 106 PHE A N 1
ATOM 807 C CA . PHE A 1 106 ? 12.561 -3.055 -29.597 1.00 79.62 106 PHE A CA 1
ATOM 808 C C . PHE A 1 106 ? 12.852 -1.614 -30.018 1.00 79.62 106 PHE A C 1
ATOM 810 O O . PHE A 1 106 ? 13.513 -1.379 -31.025 1.00 79.62 106 PHE A O 1
ATOM 817 N N . THR A 1 107 ? 12.391 -0.646 -29.229 1.00 77.38 107 THR A N 1
ATOM 818 C CA . THR A 1 107 ? 12.704 0.776 -29.411 1.00 77.38 107 THR A CA 1
ATOM 819 C C . THR A 1 107 ? 14.078 1.148 -28.827 1.00 77.38 107 THR A C 1
ATOM 821 O O . THR A 1 107 ? 14.459 2.313 -28.840 1.00 77.38 107 THR A O 1
ATOM 824 N N . GLY A 1 108 ? 14.855 0.189 -28.303 1.00 68.81 108 GLY A N 1
ATOM 825 C CA . GLY A 1 108 ? 16.190 0.438 -27.742 1.00 68.81 108 GLY A CA 1
ATOM 826 C C . GLY A 1 108 ? 16.208 1.469 -26.604 1.00 68.81 108 GLY A C 1
ATOM 827 O O . GLY A 1 108 ? 17.211 2.152 -26.407 1.00 68.81 108 GLY A O 1
ATOM 828 N N . GLY A 1 109 ? 15.080 1.659 -25.907 1.00 65.69 109 GLY A N 1
ATOM 829 C CA . GLY A 1 109 ? 14.903 2.699 -24.885 1.00 65.69 109 GLY A CA 1
ATOM 830 C C . GLY A 1 109 ? 14.990 4.150 -25.402 1.00 65.69 109 GLY A C 1
ATOM 831 O O . GLY A 1 109 ? 15.172 5.060 -24.590 1.00 65.69 109 GLY A O 1
ATOM 832 N N . PHE A 1 110 ? 14.909 4.344 -26.728 1.00 60.75 110 PHE A N 1
ATOM 833 C CA . PHE A 1 110 ? 15.091 5.563 -27.541 1.00 60.75 110 PHE A CA 1
ATOM 834 C C . PHE A 1 110 ? 15.734 6.777 -26.827 1.00 60.75 110 PHE A C 1
ATOM 836 O O . PHE A 1 110 ? 15.093 7.797 -26.592 1.00 60.75 110 PHE A O 1
ATOM 843 N N . PHE A 1 111 ? 17.038 6.672 -26.530 1.00 69.50 111 PHE A N 1
ATOM 844 C CA . PHE A 1 111 ? 17.919 7.707 -25.941 1.00 69.50 111 PHE A CA 1
ATOM 845 C C . PHE A 1 111 ? 17.831 7.954 -24.419 1.00 69.50 111 PHE A C 1
ATOM 847 O O . PHE A 1 111 ? 18.350 8.951 -23.923 1.00 69.50 111 PHE A O 1
ATOM 854 N N . GLY A 1 112 ? 17.223 7.051 -23.643 1.00 72.56 112 GLY A N 1
ATOM 855 C CA . GLY A 1 112 ? 17.223 7.127 -22.171 1.00 72.56 112 GLY A CA 1
ATOM 856 C C . GLY A 1 112 ? 16.038 7.893 -21.572 1.00 72.56 112 GLY A C 1
ATOM 857 O O . GLY A 1 112 ? 15.753 7.748 -20.387 1.00 72.56 112 GLY A O 1
ATOM 858 N N . LEU A 1 113 ? 15.254 8.608 -22.383 1.00 81.56 113 LEU A N 1
ATOM 859 C CA . LEU A 1 113 ? 13.981 9.218 -21.965 1.00 81.56 113 LEU A CA 1
ATOM 860 C C . LEU A 1 113 ? 12.980 8.180 -21.445 1.00 81.56 113 LEU A C 1
ATOM 862 O O . LEU A 1 113 ? 12.314 8.402 -20.434 1.00 81.56 113 LEU A O 1
ATOM 866 N N . GLY A 1 114 ? 12.909 7.017 -22.098 1.00 82.38 114 GLY A N 1
ATOM 867 C CA . GLY A 1 114 ? 12.047 5.921 -21.662 1.00 82.38 114 GLY A CA 1
ATOM 868 C C . GLY A 1 114 ? 12.392 5.408 -20.261 1.00 82.38 114 GLY A C 1
ATOM 869 O O . GLY A 1 114 ? 11.482 5.013 -19.536 1.00 82.38 114 GLY A O 1
ATOM 870 N N . TRP A 1 115 ? 13.667 5.455 -19.873 1.00 82.69 115 TRP A N 1
ATOM 871 C CA . TRP A 1 115 ? 14.144 5.065 -18.546 1.00 82.69 115 TRP A CA 1
ATOM 872 C C . TRP A 1 115 ? 13.744 6.090 -17.478 1.00 82.69 115 TRP A C 1
ATOM 874 O O . TRP A 1 115 ? 13.146 5.723 -16.468 1.00 82.69 115 TRP A O 1
ATOM 884 N N . TYR A 1 116 ? 13.958 7.386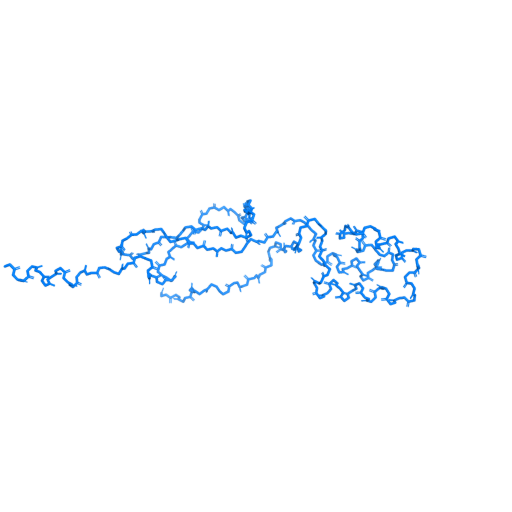 -17.739 1.00 85.75 116 TYR A N 1
ATOM 885 C CA . TYR A 1 116 ? 13.554 8.450 -16.811 1.00 85.75 116 TYR A CA 1
ATOM 886 C C . TYR A 1 116 ? 12.043 8.463 -16.553 1.00 85.75 116 TYR A C 1
ATOM 888 O O . TYR A 1 116 ? 11.611 8.565 -15.405 1.00 85.75 116 TYR A O 1
ATOM 896 N N . ILE A 1 117 ? 11.231 8.320 -17.605 1.00 86.62 117 ILE A N 1
ATOM 897 C CA . ILE A 1 117 ? 9.766 8.314 -17.490 1.00 86.62 117 ILE A CA 1
ATOM 898 C C . ILE A 1 117 ? 9.285 7.164 -16.590 1.00 86.62 117 ILE A C 1
ATOM 900 O O . ILE A 1 117 ? 8.376 7.360 -15.783 1.00 86.62 117 ILE A O 1
ATOM 904 N N . ASP A 1 118 ? 9.902 5.982 -16.678 1.00 85.25 118 ASP A N 1
ATOM 905 C CA . ASP A 1 118 ? 9.540 4.852 -15.816 1.00 85.25 118 ASP A CA 1
ATOM 906 C C . ASP A 1 118 ? 9.889 5.091 -14.347 1.00 85.25 118 ASP A C 1
ATOM 908 O O . ASP A 1 118 ? 9.044 4.835 -13.482 1.00 85.25 118 ASP A O 1
ATOM 912 N N . ILE A 1 119 ? 11.067 5.660 -14.066 1.00 86.50 119 ILE A N 1
ATOM 913 C CA . ILE A 1 119 ? 11.462 6.025 -12.700 1.00 86.50 119 ILE A CA 1
ATOM 914 C C . ILE A 1 119 ? 10.419 6.965 -12.087 1.00 86.50 119 ILE A C 1
ATOM 916 O O . ILE A 1 119 ? 9.935 6.699 -10.985 1.00 86.50 119 ILE A O 1
ATOM 920 N N . PHE A 1 120 ? 10.009 8.022 -12.800 1.00 89.31 120 PHE A N 1
ATOM 921 C CA . PHE A 1 120 ? 8.989 8.950 -12.299 1.00 89.31 120 PHE A CA 1
ATOM 922 C C . PHE A 1 120 ? 7.628 8.277 -12.109 1.00 89.31 120 PHE A C 1
ATOM 924 O O . PHE A 1 120 ? 6.972 8.502 -11.094 1.00 89.31 120 PHE A O 1
ATOM 931 N N . LEU A 1 121 ? 7.203 7.418 -13.036 1.00 88.06 121 LEU A N 1
ATOM 932 C CA . LEU A 1 121 ? 5.916 6.725 -12.937 1.00 88.06 121 LEU A CA 1
ATOM 933 C C . LEU A 1 121 ? 5.840 5.796 -11.714 1.00 88.06 121 LEU A C 1
ATOM 935 O O . LEU A 1 121 ? 4.778 5.705 -11.088 1.00 88.06 121 LEU A O 1
ATOM 939 N N . ILE A 1 122 ? 6.937 5.122 -11.355 1.00 87.06 122 ILE A N 1
ATOM 940 C CA . ILE A 1 122 ? 6.993 4.246 -10.173 1.00 87.06 122 ILE A CA 1
ATOM 941 C C . ILE A 1 122 ? 7.190 5.071 -8.892 1.00 87.06 122 ILE A C 1
ATOM 943 O O . ILE A 1 122 ? 6.524 4.799 -7.886 1.00 87.06 122 ILE A O 1
ATOM 947 N N . ALA A 1 123 ? 8.038 6.105 -8.927 1.00 86.62 123 ALA A N 1
ATOM 948 C CA . ALA A 1 123 ? 8.283 6.998 -7.793 1.00 86.62 123 ALA A CA 1
ATOM 949 C C . ALA A 1 123 ? 7.012 7.745 -7.367 1.00 86.62 123 ALA A C 1
ATOM 951 O O . ALA A 1 123 ? 6.687 7.786 -6.181 1.00 86.62 123 ALA A O 1
ATOM 952 N N . LEU A 1 124 ? 6.235 8.244 -8.333 1.00 87.75 124 LEU A N 1
ATOM 953 C CA . LEU A 1 124 ? 4.955 8.916 -8.095 1.00 87.75 124 LEU A CA 1
ATOM 954 C C . LEU A 1 124 ? 3.808 7.947 -7.758 1.00 87.75 124 LEU A C 1
ATOM 956 O O . LEU A 1 124 ? 2.670 8.383 -7.614 1.00 87.75 124 LEU A O 1
ATOM 960 N N . ARG A 1 125 ? 4.069 6.633 -7.645 1.00 83.50 125 ARG A N 1
ATOM 961 C CA . ARG A 1 125 ? 3.050 5.591 -7.393 1.00 83.50 125 ARG A CA 1
ATOM 962 C C . ARG A 1 125 ? 1.913 5.549 -8.425 1.00 83.50 125 ARG A C 1
ATOM 964 O O . ARG A 1 125 ? 0.860 4.969 -8.155 1.00 83.50 125 ARG A O 1
ATOM 971 N N . ILE A 1 126 ? 2.131 6.117 -9.611 1.00 83.50 126 ILE A N 1
ATOM 972 C CA . ILE A 1 126 ? 1.161 6.120 -10.715 1.00 83.50 126 ILE A CA 1
ATOM 973 C C . ILE A 1 126 ? 1.144 4.740 -11.376 1.00 83.50 126 ILE A C 1
ATOM 975 O O . ILE A 1 126 ? 0.082 4.185 -11.656 1.00 83.50 126 ILE A O 1
ATOM 979 N N . ALA A 1 127 ? 2.323 4.148 -11.578 1.00 83.88 127 ALA A N 1
ATOM 980 C CA . ALA A 1 127 ? 2.445 2.774 -12.038 1.00 83.88 127 ALA A CA 1
ATOM 981 C C . ALA A 1 127 ? 2.124 1.808 -10.889 1.00 83.88 127 ALA A C 1
ATOM 983 O O . ALA A 1 127 ? 2.849 1.746 -9.894 1.00 83.88 127 ALA A O 1
ATOM 984 N N . LYS A 1 128 ? 1.039 1.044 -11.044 1.00 81.94 128 LYS A N 1
ATOM 985 C CA . LYS A 1 128 ? 0.574 0.028 -10.092 1.00 81.94 128 LYS A CA 1
ATOM 986 C C . LYS A 1 128 ? 0.714 -1.379 -10.679 1.00 81.94 128 LYS A C 1
ATOM 988 O O . LYS A 1 128 ? 0.599 -1.530 -11.898 1.00 81.94 128 LYS A O 1
ATOM 993 N N . PRO A 1 129 ? 0.943 -2.405 -9.842 1.00 82.88 129 PRO A N 1
ATOM 994 C CA . PRO A 1 129 ? 1.020 -3.788 -10.302 1.00 82.88 129 PRO A CA 1
ATOM 995 C C . PRO A 1 129 ? -0.309 -4.246 -10.921 1.00 82.88 129 PRO A C 1
ATOM 997 O O . PRO A 1 129 ? -1.379 -3.933 -10.400 1.00 82.88 129 PRO A O 1
ATOM 1000 N N . ALA A 1 130 ? -0.233 -5.020 -12.007 1.00 77.12 130 ALA A N 1
ATOM 1001 C CA . ALA A 1 130 ? -1.396 -5.445 -12.792 1.00 77.12 130 ALA A CA 1
ATOM 1002 C C . ALA A 1 130 ? -2.363 -6.384 -12.039 1.00 77.12 130 ALA A C 1
ATOM 1004 O O . ALA A 1 130 ? -3.535 -6.462 -12.385 1.00 77.12 130 ALA A O 1
ATOM 1005 N N . GLN A 1 131 ? -1.887 -7.094 -11.009 1.00 67.88 131 GLN A N 1
ATOM 1006 C CA . GLN A 1 131 ? -2.654 -8.143 -10.318 1.00 67.88 131 GLN A CA 1
ATOM 1007 C C . GLN A 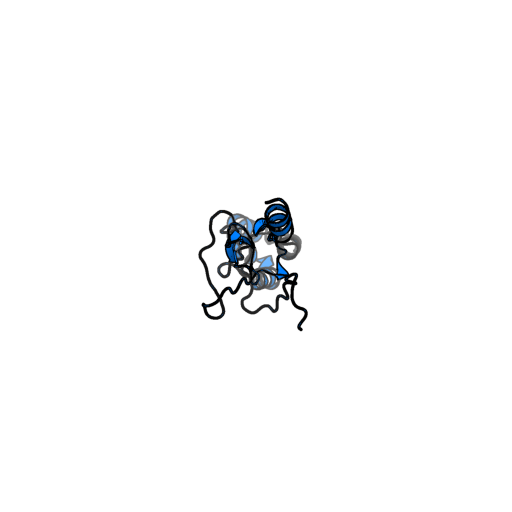1 131 ? -3.356 -7.690 -9.024 1.00 67.88 131 GLN A C 1
ATOM 1009 O O . GLN A 1 131 ? -4.026 -8.504 -8.399 1.00 67.88 131 GLN A O 1
ATOM 1014 N N . GLY A 1 132 ? -3.240 -6.426 -8.592 1.00 61.81 132 GLY A N 1
ATOM 1015 C CA . GLY A 1 132 ? -3.879 -6.031 -7.330 1.00 61.81 132 GLY A CA 1
ATOM 1016 C C . GLY A 1 132 ? -3.519 -4.657 -6.785 1.00 61.81 132 GLY A C 1
ATOM 1017 O O . GLY A 1 132 ? -3.065 -4.585 -5.658 1.00 61.81 132 GLY A O 1
ATOM 1018 N N . ASN A 1 133 ? -3.713 -3.599 -7.583 1.00 69.81 133 ASN A N 1
ATOM 1019 C CA . ASN A 1 133 ? -3.973 -2.176 -7.256 1.00 69.81 133 ASN A CA 1
ATOM 1020 C C . ASN A 1 133 ? -3.178 -1.424 -6.159 1.00 69.81 133 ASN A C 1
ATOM 1022 O O . ASN A 1 133 ? -3.383 -0.215 -5.997 1.00 69.81 133 ASN A O 1
ATOM 1026 N N . VAL A 1 134 ? -2.250 -2.068 -5.463 1.00 75.94 134 VAL A N 1
ATOM 1027 C CA . VAL A 1 134 ? -1.457 -1.553 -4.346 1.00 75.94 134 VAL A CA 1
ATOM 1028 C C . VAL A 1 134 ? -0.162 -2.365 -4.234 1.00 75.94 134 VAL A C 1
ATOM 1030 O O . VAL A 1 134 ? -0.124 -3.559 -4.520 1.00 75.94 134 VAL A O 1
ATOM 1033 N N . TYR A 1 135 ? 0.928 -1.699 -3.861 1.00 82.62 135 TYR A N 1
ATOM 1034 C CA . TYR A 1 135 ? 2.188 -2.373 -3.550 1.00 82.62 135 TYR A CA 1
ATOM 1035 C C . TYR A 1 135 ? 2.086 -3.074 -2.196 1.00 82.62 135 TYR A C 1
ATOM 1037 O O . TYR A 1 135 ? 1.373 -2.596 -1.311 1.00 82.62 135 TYR A O 1
ATOM 1045 N N . ARG A 1 136 ? 2.835 -4.168 -2.028 1.00 83.56 136 ARG A N 1
ATOM 1046 C CA . ARG A 1 136 ? 2.959 -4.843 -0.735 1.00 83.56 136 ARG A CA 1
ATOM 1047 C C . ARG A 1 136 ? 3.471 -3.861 0.317 1.00 83.56 136 ARG A C 1
ATOM 1049 O O . ARG A 1 136 ? 4.408 -3.101 0.052 1.00 83.56 136 ARG A O 1
ATOM 1056 N N . PHE A 1 137 ? 2.879 -3.913 1.502 1.00 78.25 137 PHE A N 1
ATOM 1057 C CA . PHE A 1 137 ? 3.398 -3.219 2.667 1.00 78.25 137 PHE A CA 1
ATOM 1058 C C . PHE A 1 137 ? 4.607 -3.964 3.255 1.00 78.25 137 PHE A C 1
ATOM 1060 O O . PHE A 1 137 ? 4.598 -5.190 3.348 1.00 78.25 137 PHE A O 1
ATOM 1067 N N . GLU A 1 138 ? 5.650 -3.232 3.644 1.00 75.06 138 GLU A N 1
ATOM 1068 C CA . GLU A 1 138 ? 6.850 -3.830 4.237 1.00 75.06 138 GLU A CA 1
ATOM 1069 C C . GLU A 1 138 ? 6.523 -4.353 5.652 1.00 75.06 138 GLU A C 1
ATOM 1071 O O . GLU A 1 138 ? 6.105 -3.563 6.509 1.00 75.06 138 GLU A O 1
ATOM 1076 N N . PRO A 1 139 ? 6.687 -5.660 5.936 1.00 63.03 139 PRO A N 1
ATOM 1077 C CA . PRO A 1 139 ? 6.501 -6.172 7.287 1.00 63.03 139 PRO A CA 1
ATOM 1078 C C . PRO A 1 139 ? 7.536 -5.527 8.220 1.00 63.03 139 PRO A C 1
ATOM 1080 O O . PRO A 1 139 ? 8.707 -5.409 7.868 1.00 63.03 139 PRO A O 1
ATOM 1083 N N . ASN A 1 140 ? 7.107 -5.114 9.416 1.00 59.12 140 ASN A N 1
ATOM 1084 C CA . ASN A 1 140 ? 7.926 -4.434 10.434 1.00 59.12 140 ASN A CA 1
ATOM 1085 C C . ASN A 1 140 ? 8.327 -2.980 10.134 1.00 59.12 140 ASN A C 1
ATOM 1087 O O . ASN A 1 140 ? 9.182 -2.429 10.833 1.00 59.12 140 ASN A O 1
ATOM 1091 N N . ALA A 1 141 ? 7.715 -2.311 9.151 1.00 67.12 141 ALA A N 1
ATOM 1092 C CA . ALA A 1 141 ? 7.834 -0.857 9.092 1.00 67.12 141 ALA A CA 1
ATOM 1093 C C . ALA A 1 141 ? 7.282 -0.250 10.397 1.00 67.12 141 ALA A C 1
ATOM 1095 O O . ALA A 1 141 ? 6.193 -0.604 10.842 1.00 67.12 141 ALA A O 1
ATOM 1096 N N . ASN A 1 142 ? 8.026 0.665 11.023 1.00 58.25 142 ASN A N 1
ATOM 1097 C CA . ASN A 1 142 ? 7.561 1.372 12.216 1.00 58.25 142 ASN A CA 1
ATOM 1098 C C . ASN A 1 142 ? 6.565 2.457 11.789 1.00 58.25 142 ASN A C 1
ATOM 1100 O O . ASN A 1 142 ? 6.912 3.631 11.648 1.00 58.25 142 ASN A O 1
ATOM 1104 N N . PHE A 1 143 ? 5.331 2.054 11.496 1.00 56.50 143 PHE A N 1
ATOM 1105 C CA . PHE A 1 143 ? 4.256 2.998 11.250 1.00 56.50 143 PHE A CA 1
ATOM 1106 C C . PHE A 1 143 ? 3.632 3.382 12.587 1.00 56.50 143 PHE A C 1
ATOM 1108 O O . PHE A 1 143 ? 2.903 2.621 13.218 1.00 56.50 143 PHE A O 1
ATOM 1115 N N . ARG A 1 144 ? 3.901 4.613 13.021 1.00 50.41 144 ARG A N 1
ATOM 1116 C CA . ARG A 1 144 ? 3.147 5.222 14.113 1.00 50.41 144 ARG A CA 1
ATOM 1117 C C . ARG A 1 144 ? 1.791 5.647 13.574 1.00 50.41 144 ARG A C 1
ATOM 1119 O O . ARG A 1 144 ? 1.629 6.770 13.098 1.00 50.41 144 ARG A O 1
ATOM 1126 N N . ILE A 1 145 ? 0.811 4.753 13.627 1.00 51.41 145 ILE A N 1
ATOM 1127 C CA . ILE A 1 145 ? -0.581 5.178 13.502 1.00 51.41 145 ILE A CA 1
ATOM 1128 C C . ILE A 1 145 ? -0.862 6.012 14.752 1.00 51.41 145 ILE A C 1
ATOM 1130 O O . ILE A 1 145 ? -0.812 5.495 15.866 1.00 51.41 145 ILE A O 1
ATOM 1134 N N . ARG A 1 146 ? -1.130 7.316 14.591 1.00 42.41 146 ARG A N 1
ATOM 1135 C CA . ARG A 1 146 ? -1.801 8.077 15.650 1.00 42.41 146 ARG A CA 1
ATOM 1136 C C . ARG A 1 146 ? -3.219 7.537 15.744 1.00 42.41 146 ARG A C 1
ATOM 1138 O O . ARG A 1 146 ? -4.123 8.018 15.065 1.00 42.41 146 ARG A O 1
ATOM 1145 N N . LEU A 1 147 ? -3.394 6.512 16.562 1.00 52.44 147 LEU A N 1
ATOM 1146 C CA . LEU A 1 147 ? -4.697 6.208 17.114 1.00 52.44 147 LEU A CA 1
ATOM 1147 C C . LEU A 1 147 ? -5.084 7.418 17.982 1.00 52.44 147 LEU A C 1
ATOM 1149 O O . LEU A 1 147 ? -4.253 7.897 18.760 1.00 52.44 147 LEU A O 1
ATOM 1153 N N . PRO A 1 148 ? -6.286 7.993 17.833 1.00 44.44 148 PRO A N 1
ATOM 1154 C CA . PRO A 1 148 ? -6.787 8.921 18.832 1.00 44.44 148 PRO A CA 1
ATOM 1155 C C . PRO A 1 148 ? -7.038 8.132 20.124 1.00 44.44 148 PRO A C 1
ATOM 1157 O O . PRO A 1 148 ? -8.084 7.504 20.256 1.00 44.44 148 PRO A O 1
ATOM 1160 N N . GLY A 1 149 ? -6.069 8.154 21.044 1.00 40.28 149 GLY A N 1
ATOM 1161 C CA . GLY A 1 149 ? -6.231 7.655 22.411 1.00 40.28 149 GLY A CA 1
ATOM 1162 C C . GLY A 1 149 ? -5.034 6.878 22.950 1.00 40.28 149 GLY A C 1
ATOM 1163 O O . GLY A 1 149 ? -5.077 5.663 22.960 1.00 40.28 149 GLY A O 1
ATOM 1164 N N . GLU A 1 150 ? -4.014 7.591 23.429 1.00 39.34 150 GLU A N 1
ATOM 1165 C CA . GLU A 1 150 ? -3.059 7.110 24.441 1.00 39.34 150 GLU A CA 1
ATOM 1166 C C . GLU A 1 150 ? -2.541 8.350 25.204 1.00 39.34 150 GLU A C 1
ATOM 1168 O O . GLU A 1 150 ? -1.642 9.041 24.719 1.00 39.34 150 GLU A O 1
ATOM 1173 N N . VAL A 1 151 ? -3.113 8.681 26.368 1.00 36.44 151 VAL A N 1
ATOM 1174 C CA . VAL A 1 151 ? -2.386 9.410 27.426 1.00 36.44 151 VAL A CA 1
ATOM 1175 C C . VAL A 1 151 ? -2.773 8.783 28.762 1.00 36.44 151 VAL A C 1
ATOM 1177 O O . VAL A 1 151 ? -3.902 8.911 29.225 1.00 36.44 151 VAL A O 1
ATOM 1180 N N . TRP A 1 152 ? -1.795 8.068 29.304 1.00 32.78 152 TRP A N 1
ATOM 1181 C CA . TRP A 1 152 ? -1.714 7.383 30.587 1.00 32.78 152 TRP A CA 1
ATOM 1182 C C . TRP A 1 152 ? -2.318 8.177 31.758 1.00 32.78 152 TRP A C 1
ATOM 1184 O O . TRP A 1 152 ? -1.990 9.353 31.933 1.00 32.78 152 TRP A O 1
ATOM 1194 N N . MET A 1 153 ? -3.146 7.514 32.574 1.00 31.84 153 MET A N 1
ATOM 1195 C CA . MET A 1 153 ? -3.245 7.795 34.014 1.00 31.84 153 MET A CA 1
ATOM 1196 C C . MET A 1 153 ? -2.390 6.780 34.762 1.00 31.84 153 MET A C 1
ATOM 1198 O O . MET A 1 153 ? -2.388 5.606 34.328 1.00 31.84 153 MET A O 1
#

Solvent-accessible surface area (backbone atoms only — not comparable to full-atom values): 9464 Å² total; per-residue (Å²): 119,72,68,66,58,54,58,61,64,77,68,65,58,58,48,41,88,77,55,59,73,76,50,41,49,62,79,83,76,84,63,65,92,77,75,83,76,89,76,52,97,83,51,47,48,77,48,73,21,37,58,80,59,90,49,43,72,67,64,66,49,80,42,78,43,79,62,74,48,77,65,76,58,50,57,66,59,45,50,51,34,26,73,78,36,21,62,59,20,50,27,37,46,73,36,63,40,53,68,62,14,52,52,31,46,77,50,65,20,68,86,52,56,58,29,55,53,50,45,51,34,51,73,69,60,70,59,58,41,71,88,59,83,55,60,24,54,69,87,85,63,88,73,81,74,82,67,87,74,84,80,88,130

Secondary structure (DSSP, 8-state):
-HHHHHHHHHT-PPBGGG--GGGEE-------SS------TTSEEEEEEEESS--BS-S-EEEEEE---SSS--HHHHHHHHHHHGGGTHHHHHHT-HHHHHHHHHTGGGGGHHHHHHHHHHHTT-S--TTSSSPPPPTT-------S-----

Sequence (153 aa):
MIILSLIKLANSLPPCASLNRWYLDCNMSTSKDPFVITCPSSGYYEYSCTPVVECEGETTVKQKVLCYPTDGKSPAIALTLSVVLGFLGADRFYLGYPTIGIFKMFTGGFFGLGWYIDIFLIALRIAKPAQGNVYRFEPNANFRIRLPGEVWM

pLDDT: mean 73.69, std 13.86, range [31.84, 89.31]